Protein AF-Q7W6R5-F1 (afdb_monomer)

Solvent-accessible surface area (backbone atoms only — not comparable to full-atom values): 6126 Å² total; per-residue (Å²): 138,84,85,86,78,84,80,80,74,79,77,73,79,77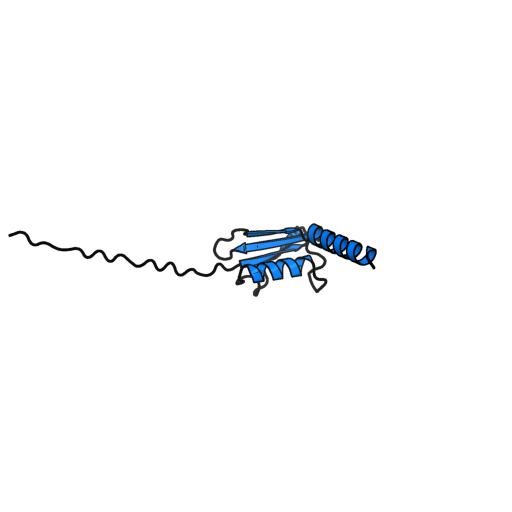,73,73,74,76,72,73,70,29,20,22,35,32,40,21,32,55,88,77,67,47,76,41,80,42,55,93,84,29,50,73,21,50,64,73,59,32,51,53,50,38,49,43,45,28,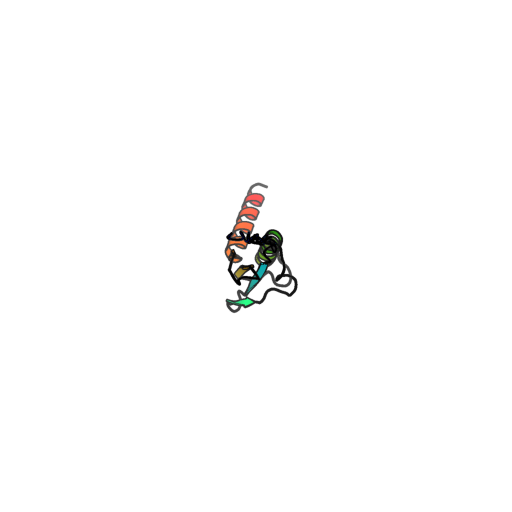63,40,90,54,105,70,15,82,50,30,45,28,27,35,34,27,32,57,88,77,67,44,76,77,47,78,44,55,13,58,61,54,41,50,51,52,49,55,51,51,51,54,56,57,76,72,108

pLDDT: mean 76.97, std 17.51, range [36.0, 94.56]

Nearest PDB structures (foldseek):
  5kqk-assembly1_B  TM=4.894E-01  e=3.931E+00  Burkholderia pseudomallei 1710b
  6caw-assembly1_B  TM=4.858E-01  e=4.776E+00  Burkholderia pseudomallei 1710b
  5syi-assembly1_B  TM=4.864E-01  e=6.192E+00  Burkholderia pseudomallei 1710b
  5v4o-assembly1_B  TM=4.872E-01  e=6.608E+00  Burkholderia pseudomallei 1710b

Mean predicted aligned error: 11.34 Å

Radius of gyration: 23.45 Å; Cα contacts (8 Å, |Δi|>4): 157; chains: 1; bounding box: 67×46×70 Å

Foldseek 3Di:
DDDDDDDPPPPPPPPVPPPQFAKAKWFQFQVPRDIDGGDPVRGGDHPVVNVVVQLCLLAPPDDRNPGTQKMWMAGNVPRHTDDIGGSVVVNVVVVVVVVVVVVVD

Sequence (105 aa):
MKTFRYAVGLAGLLVASHAMAQYGVWTKKSANGSWVAPRTGFTSLVLSQAEINAFRECVLPGRSGGDNSATKIVETATGKEVKLLDCEAMRAERKAEQDRLNAKK

Organism: Bordetella parapertussis (strain 12822 / ATCC BAA-587 / NCTC 13253) (NCBI:txid257311)

Secondary structure (DSSP, 8-state):
-------------------PPPEEEEEEETTT-PEEPPPTTSSSB-HHHHHHHHHHHHH--STTTTSEEEEEEEETTT--EEEEEEHHHHHHHHHHHHHHHHTT-

Structure (mmCIF, N/CA/C/O backbone):
data_AF-Q7W6R5-F1
#
_entry.id   AF-Q7W6R5-F1
#
loop_
_atom_site.group_PDB
_atom_site.id
_atom_site.type_symbol
_atom_site.label_atom_id
_atom_site.label_alt_id
_atom_site.label_comp_id
_atom_site.label_asym_id
_atom_site.label_entity_id
_atom_site.label_seq_id
_atom_site.pdbx_PDB_ins_code
_atom_site.Cartn_x
_atom_site.Cartn_y
_atom_site.Cartn_z
_atom_site.occupancy
_atom_site.B_iso_or_equiv
_atom_site.auth_seq_id
_atom_site.auth_comp_id
_atom_site.auth_asym_id
_atom_site.auth_atom_id
_atom_site.pdbx_PDB_model_num
ATOM 1 N N . MET A 1 1 ? -42.837 32.300 51.016 1.00 36.00 1 MET A N 1
ATOM 2 C CA . MET A 1 1 ? -41.370 32.315 50.814 1.00 36.00 1 MET A CA 1
ATOM 3 C C . MET A 1 1 ? -41.015 31.135 49.917 1.00 36.00 1 MET A C 1
ATOM 5 O O . MET A 1 1 ? -41.370 30.018 50.262 1.00 36.00 1 MET A O 1
ATOM 9 N N . LYS A 1 2 ? -40.460 31.380 48.723 1.00 37.81 2 LYS A N 1
ATOM 10 C CA . LYS A 1 2 ? -40.265 30.377 47.658 1.00 37.81 2 LYS A CA 1
ATOM 11 C C . LYS A 1 2 ? -38.759 30.123 47.527 1.00 37.81 2 LYS A C 1
ATOM 13 O O . LYS A 1 2 ? -38.018 31.046 47.204 1.00 37.81 2 LYS A O 1
ATOM 18 N N . THR A 1 3 ? -38.300 28.925 47.874 1.00 46.19 3 THR A N 1
ATOM 19 C CA . THR A 1 3 ? -36.876 28.569 47.916 1.00 46.19 3 THR A CA 1
ATOM 20 C C . THR A 1 3 ? -36.334 28.293 46.512 1.00 46.19 3 THR A C 1
ATOM 22 O O . THR A 1 3 ? -36.810 27.408 45.803 1.00 46.19 3 THR A O 1
ATOM 25 N N . PHE A 1 4 ? -35.324 29.073 46.124 1.00 46.44 4 PHE A N 1
ATOM 26 C CA . PHE A 1 4 ? -34.494 28.865 44.940 1.00 46.44 4 PHE A CA 1
ATOM 27 C C . PHE A 1 4 ? -33.671 27.583 45.099 1.00 46.44 4 PHE A C 1
ATOM 29 O O . PHE A 1 4 ? -32.920 27.439 46.063 1.00 46.44 4 PHE A O 1
ATOM 36 N N . ARG A 1 5 ? -33.772 26.666 44.134 1.00 47.09 5 ARG A N 1
ATOM 37 C CA . ARG A 1 5 ? -32.814 25.571 43.955 1.00 47.09 5 ARG A CA 1
ATOM 38 C C . ARG A 1 5 ? -32.049 25.818 42.661 1.00 47.09 5 ARG A C 1
ATOM 40 O O . ARG A 1 5 ? -32.584 25.630 41.574 1.00 47.09 5 ARG A O 1
ATOM 47 N N . TYR A 1 6 ? -30.808 26.276 42.806 1.00 44.25 6 TYR A N 1
ATOM 48 C CA . TYR A 1 6 ? -29.826 26.356 41.733 1.00 44.25 6 TYR A CA 1
ATOM 49 C C . TYR A 1 6 ? -29.408 24.933 41.357 1.00 44.25 6 TYR A C 1
ATOM 51 O O . TYR A 1 6 ? -28.692 24.268 42.104 1.00 44.25 6 TYR A O 1
ATOM 59 N N . ALA A 1 7 ? -29.883 24.451 40.212 1.00 45.62 7 ALA A N 1
ATOM 60 C CA . ALA A 1 7 ? -29.318 23.274 39.576 1.00 45.62 7 ALA A CA 1
ATOM 61 C C . ALA A 1 7 ? -27.993 23.694 38.929 1.00 45.62 7 ALA A C 1
ATOM 63 O O . ALA A 1 7 ? -27.971 24.281 37.849 1.00 45.62 7 ALA A O 1
ATOM 64 N N . VAL A 1 8 ? -26.887 23.431 39.625 1.00 49.50 8 VAL A N 1
ATOM 65 C CA . VAL A 1 8 ? -25.546 23.437 39.035 1.00 49.50 8 VAL A CA 1
ATOM 66 C C . VAL A 1 8 ? -25.516 22.274 38.052 1.00 49.50 8 VAL A C 1
ATOM 68 O O . VAL A 1 8 ? -25.285 21.125 38.422 1.00 49.50 8 VAL A O 1
ATOM 71 N N . GLY A 1 9 ? -25.856 22.567 36.799 1.00 45.94 9 GLY A N 1
ATOM 72 C CA . GLY A 1 9 ? -25.643 21.655 35.692 1.00 45.94 9 GLY A CA 1
ATOM 73 C C . GLY A 1 9 ? -24.147 21.409 35.581 1.00 45.94 9 GLY A C 1
ATOM 74 O O . GLY A 1 9 ? -23.404 22.290 35.156 1.00 45.94 9 GLY A O 1
ATOM 75 N N . LEU A 1 10 ? -23.717 20.222 36.006 1.00 46.34 10 LEU A N 1
ATOM 76 C CA . LEU A 1 10 ? -22.436 19.636 35.646 1.00 46.34 10 LEU A CA 1
ATOM 77 C C . LEU A 1 10 ? -22.351 19.634 34.118 1.00 46.34 10 LEU A C 1
ATOM 79 O O . LEU A 1 10 ? -22.850 18.728 33.452 1.00 46.34 10 LEU A O 1
ATOM 83 N N . ALA A 1 11 ? -21.74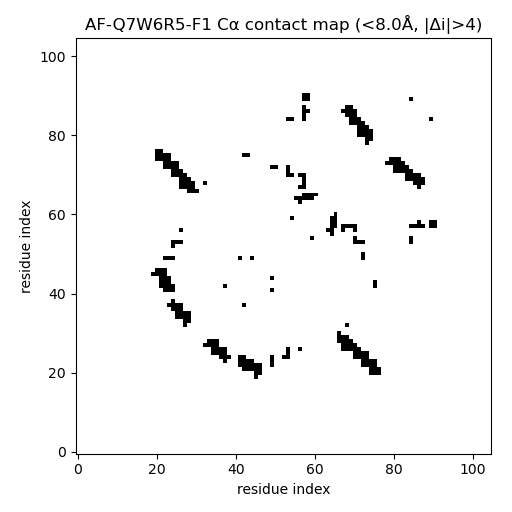1 20.680 33.564 1.00 49.00 11 ALA A N 1
ATOM 84 C CA . ALA A 1 11 ? -21.202 20.663 32.221 1.00 49.00 11 ALA A CA 1
ATOM 85 C C . ALA A 1 11 ? -20.105 19.598 32.228 1.00 49.00 11 ALA A C 1
ATOM 87 O O . ALA A 1 11 ? -18.967 19.849 32.623 1.00 49.00 11 ALA A O 1
ATOM 88 N N . GLY A 1 12 ? -20.505 18.371 31.891 1.00 49.16 12 GLY A N 1
ATOM 89 C CA . GLY A 1 12 ? -19.603 17.262 31.664 1.00 49.16 12 GLY A CA 1
ATOM 90 C C . GLY A 1 12 ? -18.589 17.700 30.624 1.00 49.16 12 GLY A C 1
ATOM 91 O O . GLY A 1 12 ? -18.924 17.885 29.455 1.00 49.16 12 G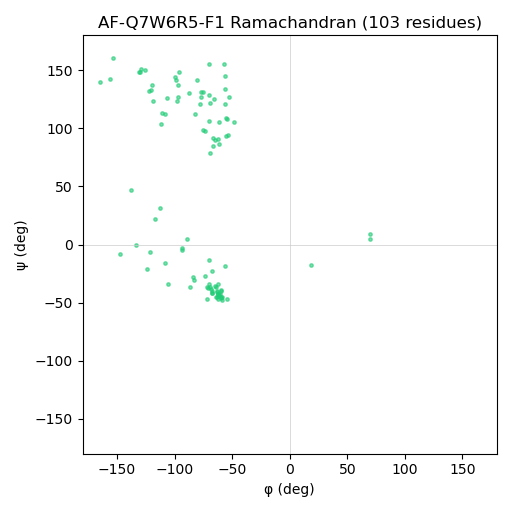LY A O 1
ATOM 92 N N . LEU A 1 13 ? -17.362 17.907 31.091 1.00 44.97 13 LEU A N 1
ATOM 93 C CA . LEU A 1 13 ? -16.168 18.044 30.284 1.00 44.97 13 LEU A CA 1
ATOM 94 C C . LEU A 1 13 ? -16.090 16.789 29.400 1.00 44.97 13 LEU A C 1
ATOM 96 O O . LEU A 1 13 ? -15.578 15.749 29.814 1.00 44.97 13 LEU A O 1
ATOM 100 N N . LEU A 1 14 ? -16.630 16.864 28.183 1.00 48.84 14 LEU A N 1
ATOM 101 C CA . LEU A 1 14 ? -16.281 15.945 27.110 1.00 48.84 14 LEU A CA 1
ATOM 102 C C . LEU A 1 14 ? -14.848 16.288 26.719 1.00 48.84 14 LEU A C 1
ATOM 104 O O . LEU A 1 14 ? -14.589 16.986 25.741 1.00 48.84 14 LEU A O 1
ATOM 108 N N . VAL A 1 15 ? -13.900 15.809 27.523 1.00 49.19 15 VAL A N 1
ATOM 109 C CA . VAL A 1 15 ? -12.544 15.589 27.049 1.00 49.19 15 VAL A CA 1
ATOM 110 C C . VAL A 1 15 ? -12.696 14.494 26.006 1.00 49.19 15 VAL A C 1
ATOM 112 O O . VAL A 1 15 ? -12.699 13.306 26.318 1.00 49.19 15 VAL A O 1
ATOM 115 N N . ALA A 1 16 ? -12.926 14.909 24.761 1.00 51.72 16 ALA A N 1
ATOM 116 C CA . ALA A 1 16 ? -12.707 14.072 23.605 1.00 51.72 16 ALA A CA 1
ATOM 117 C C . ALA A 1 16 ? -11.215 13.743 23.617 1.00 51.72 16 ALA A C 1
ATOM 119 O O . ALA A 1 16 ? -10.382 14.461 23.058 1.00 51.72 16 ALA A O 1
ATOM 120 N N . SER A 1 17 ? -10.877 12.686 24.352 1.00 45.44 17 SER A N 1
ATOM 121 C CA . SER A 1 17 ? -9.633 11.961 24.209 1.00 45.44 17 SER A CA 1
ATOM 122 C C . SER A 1 17 ? -9.508 11.704 22.719 1.00 45.44 17 SER A C 1
ATOM 124 O O . SER A 1 17 ? -10.276 10.921 22.160 1.00 45.44 17 SER A O 1
ATOM 126 N N . HIS A 1 18 ? -8.618 12.436 22.055 1.00 49.53 18 HIS A N 1
ATOM 127 C CA . HIS A 1 18 ? -8.269 12.166 20.674 1.00 49.53 18 HIS A CA 1
ATOM 128 C C . HIS A 1 18 ? -7.566 10.814 20.699 1.00 49.53 18 HIS A C 1
ATOM 130 O O . HIS A 1 18 ? -6.346 10.740 20.836 1.00 49.53 18 HIS A O 1
ATOM 136 N N . ALA A 1 19 ? -8.343 9.730 20.662 1.0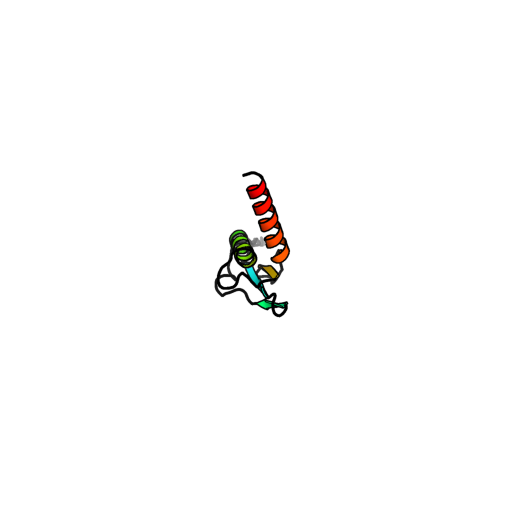0 60.44 19 ALA A N 1
ATOM 137 C CA . ALA A 1 19 ? -7.818 8.426 20.330 1.00 60.44 19 ALA A CA 1
ATOM 138 C C . ALA A 1 19 ? -7.138 8.628 18.978 1.00 60.44 19 ALA A C 1
ATOM 140 O O . ALA A 1 19 ? -7.801 8.951 17.992 1.00 60.44 19 ALA A O 1
ATOM 141 N N . MET A 1 20 ? -5.805 8.590 18.964 1.00 68.94 20 MET A N 1
ATOM 142 C CA . MET A 1 20 ? -5.056 8.764 17.729 1.00 68.94 20 MET A CA 1
ATOM 143 C C . MET A 1 20 ? -5.565 7.706 16.756 1.00 68.94 20 MET A C 1
ATOM 145 O O . MET A 1 20 ? -5.534 6.517 17.079 1.00 68.94 20 MET A O 1
ATOM 149 N N . ALA A 1 21 ? -6.086 8.148 15.610 1.00 80.00 21 ALA A N 1
ATOM 150 C CA . ALA A 1 21 ? -6.604 7.250 14.593 1.00 80.00 21 ALA A CA 1
ATOM 151 C C . ALA A 1 21 ? -5.535 6.203 14.259 1.00 80.00 21 ALA A C 1
ATOM 153 O O . ALA A 1 21 ? -4.376 6.534 13.989 1.00 80.00 21 ALA A O 1
ATOM 154 N N . GLN A 1 22 ? -5.931 4.938 14.342 1.00 90.00 22 GLN A N 1
ATOM 155 C CA . GLN A 1 22 ? -5.088 3.799 14.019 1.00 90.00 22 GLN A CA 1
ATOM 156 C C . GLN A 1 22 ? -5.411 3.334 12.612 1.00 90.00 22 GLN A C 1
ATOM 158 O O . GLN A 1 22 ? -6.572 3.322 12.208 1.00 90.00 22 GLN A O 1
ATOM 163 N N . TYR A 1 23 ? -4.383 2.935 11.880 1.00 90.56 23 TYR A N 1
ATOM 164 C CA . TYR A 1 23 ? -4.501 2.561 10.484 1.00 90.56 23 TYR A CA 1
ATOM 165 C C . TYR A 1 23 ? -3.937 1.174 10.246 1.00 90.56 23 TYR A C 1
ATOM 167 O O . TYR A 1 23 ? -2.970 0.752 10.894 1.00 90.56 23 TYR A O 1
ATOM 175 N N . GLY A 1 24 ? -4.507 0.502 9.250 1.00 91.81 24 GLY A N 1
ATOM 176 C CA . GLY A 1 24 ? -3.956 -0.722 8.725 1.00 91.81 24 GLY A CA 1
ATOM 177 C C . GLY A 1 24 ? -3.777 -0.784 7.222 1.00 91.81 24 GLY A C 1
ATOM 178 O O . GLY A 1 24 ? -4.487 -0.133 6.460 1.00 91.81 24 GLY A O 1
ATOM 179 N N . VAL A 1 25 ? -2.779 -1.566 6.810 1.00 91.56 25 VAL A N 1
ATOM 180 C CA . VAL A 1 25 ? -2.320 -1.664 5.418 1.00 91.56 25 VAL A CA 1
ATOM 181 C C . VAL A 1 25 ? -2.731 -3.004 4.830 1.00 91.56 25 VAL A C 1
ATOM 183 O O . VAL A 1 25 ? -2.211 -4.049 5.217 1.00 91.56 25 VAL A O 1
ATOM 186 N N . TRP A 1 26 ? -3.637 -2.958 3.863 1.00 91.56 26 TRP A N 1
ATOM 187 C CA . TRP A 1 26 ? -4.089 -4.117 3.101 1.00 91.56 26 TRP A CA 1
ATOM 188 C C . TRP A 1 26 ? -3.369 -4.155 1.759 1.00 91.56 26 TRP A C 1
ATOM 190 O O . TRP A 1 26 ? -3.135 -3.112 1.144 1.00 91.56 26 TRP A O 1
ATOM 200 N N . THR A 1 27 ? -3.054 -5.350 1.270 1.00 89.88 27 THR A N 1
ATOM 201 C CA . THR A 1 27 ? -2.365 -5.530 -0.014 1.00 89.88 27 THR A CA 1
ATOM 202 C C . THR A 1 27 ? -3.229 -6.349 -0.964 1.00 89.88 27 THR A C 1
ATOM 204 O O . THR A 1 27 ? -3.866 -7.317 -0.558 1.00 89.88 27 THR A O 1
ATOM 207 N N . LYS A 1 28 ? -3.301 -5.945 -2.231 1.00 90.44 28 LYS A N 1
ATOM 208 C CA . LYS A 1 28 ? -4.013 -6.670 -3.284 1.00 90.44 28 LYS A CA 1
ATOM 209 C C . LYS A 1 28 ? -3.011 -7.499 -4.065 1.00 90.44 28 LYS A C 1
ATOM 211 O O . LYS A 1 28 ? -2.056 -6.946 -4.604 1.00 90.44 28 LYS A O 1
ATOM 216 N N . LYS A 1 29 ? -3.224 -8.809 -4.139 1.00 85.50 29 LYS A N 1
ATOM 217 C CA . LYS A 1 29 ? -2.354 -9.716 -4.896 1.00 85.50 29 LYS A CA 1
ATOM 218 C C . LYS A 1 29 ? -2.627 -9.608 -6.395 1.00 85.50 29 LYS A C 1
ATOM 220 O O . LYS A 1 29 ? -3.769 -9.735 -6.820 1.00 85.50 29 LYS A O 1
ATOM 225 N N . SER A 1 30 ? -1.577 -9.453 -7.194 1.00 78.31 30 SER A N 1
ATOM 226 C CA . SER A 1 30 ? -1.621 -9.458 -8.660 1.00 78.31 30 SER A CA 1
ATOM 227 C C . SER A 1 30 ? -2.108 -10.798 -9.214 1.00 78.31 30 SER A C 1
ATOM 229 O O . SER A 1 30 ? -2.813 -10.818 -10.212 1.00 78.31 30 SER A O 1
ATOM 231 N N . ALA A 1 31 ? -1.785 -11.916 -8.551 1.00 77.69 31 ALA A N 1
ATOM 232 C CA . ALA A 1 31 ? -2.092 -13.258 -9.055 1.00 77.69 31 ALA A CA 1
ATOM 233 C C . ALA A 1 31 ? -3.589 -13.621 -9.039 1.00 77.69 31 ALA A C 1
ATOM 235 O O . ALA A 1 31 ? -4.044 -14.369 -9.897 1.00 77.69 31 ALA A O 1
ATOM 236 N N . ASN A 1 32 ? -4.357 -13.137 -8.058 1.00 80.44 32 ASN A N 1
ATOM 237 C CA . ASN A 1 32 ? -5.773 -13.498 -7.894 1.00 80.44 32 ASN A CA 1
ATOM 238 C C . ASN A 1 32 ? -6.698 -12.297 -7.640 1.00 80.44 32 ASN A C 1
ATOM 240 O O . ASN A 1 32 ? -7.900 -12.477 -7.473 1.00 80.44 32 ASN A O 1
ATOM 244 N N . GLY A 1 33 ? -6.157 -11.077 -7.579 1.00 83.06 33 GLY A N 1
ATOM 245 C CA . GLY A 1 33 ? -6.918 -9.855 -7.327 1.00 83.06 33 GLY A CA 1
ATOM 246 C C . GLY A 1 33 ? -7.467 -9.720 -5.904 1.00 83.06 33 GLY A C 1
ATOM 247 O O . GLY A 1 33 ? -8.177 -8.750 -5.628 1.00 83.06 33 GLY A O 1
ATOM 248 N N . SER A 1 34 ? -7.152 -10.643 -4.995 1.00 87.00 34 SER A N 1
ATOM 249 C CA . SER A 1 34 ? -7.704 -10.651 -3.641 1.00 87.00 34 SER A CA 1
ATOM 250 C C . SER A 1 34 ? -6.974 -9.677 -2.724 1.00 87.00 34 SER A C 1
ATOM 252 O O . SER A 1 34 ? -5.745 -9.564 -2.753 1.00 87.00 34 SER A O 1
ATOM 254 N N . TRP A 1 35 ? -7.743 -9.010 -1.862 1.00 88.56 35 TRP A N 1
ATOM 255 C CA . TRP A 1 35 ? -7.206 -8.239 -0.746 1.00 88.56 35 TRP A CA 1
ATOM 256 C C . TRP A 1 35 ? -6.791 -9.173 0.386 1.00 88.56 35 TRP A C 1
ATOM 258 O O . TRP A 1 35 ? -7.581 -9.985 0.863 1.00 88.56 35 TRP A O 1
ATOM 268 N N . VAL A 1 36 ? -5.550 -9.033 0.831 1.00 86.38 36 VAL A N 1
ATOM 269 C CA . VAL A 1 36 ? -4.988 -9.753 1.966 1.00 86.38 36 VAL A CA 1
ATOM 270 C C . VAL A 1 36 ? -5.082 -8.868 3.199 1.00 86.38 36 VAL A C 1
ATOM 272 O O . VAL A 1 36 ? -4.800 -7.667 3.137 1.00 86.38 36 VAL A O 1
ATOM 275 N N . ALA A 1 37 ? -5.482 -9.483 4.312 1.00 80.94 37 ALA A N 1
ATOM 276 C CA . ALA A 1 37 ? -5.564 -8.814 5.597 1.00 80.94 37 ALA A CA 1
ATOM 277 C C . ALA A 1 37 ? -4.220 -8.189 6.002 1.00 80.94 37 ALA A C 1
ATOM 279 O O . ALA A 1 37 ? -3.160 -8.765 5.725 1.00 80.94 37 ALA A O 1
ATOM 280 N N . PRO A 1 38 ? -4.246 -7.029 6.678 1.00 75.44 38 PRO A N 1
ATOM 281 C CA . PRO A 1 38 ? -3.066 -6.439 7.268 1.00 75.44 38 PRO A CA 1
ATOM 282 C C . PRO A 1 38 ? -2.434 -7.451 8.213 1.00 75.44 38 PRO A C 1
ATOM 284 O O . PRO A 1 38 ? -3.116 -8.083 9.024 1.00 75.44 38 PRO A O 1
ATOM 287 N N . ARG A 1 39 ? -1.111 -7.604 8.118 1.00 69.94 39 ARG A N 1
ATOM 288 C CA . ARG A 1 39 ? -0.362 -8.393 9.102 1.00 69.94 39 ARG A CA 1
ATOM 289 C C . ARG A 1 39 ? -0.617 -7.812 10.494 1.00 69.94 39 ARG A C 1
ATOM 291 O O . ARG A 1 39 ? -0.880 -6.623 10.626 1.00 69.94 39 ARG A O 1
ATOM 298 N N . THR A 1 40 ? -0.469 -8.616 11.539 1.00 62.59 40 THR A N 1
ATOM 299 C CA . THR A 1 40 ? -0.761 -8.247 12.937 1.00 62.59 40 THR A CA 1
ATOM 300 C C . THR A 1 40 ? -0.010 -7.002 13.443 1.00 62.59 40 THR A C 1
ATOM 302 O O . THR A 1 40 ? -0.445 -6.390 14.409 1.00 62.59 40 THR A O 1
ATOM 305 N N . GLY A 1 41 ? 1.079 -6.582 12.782 1.00 65.50 41 GLY A N 1
ATOM 306 C CA . GLY A 1 41 ? 1.787 -5.316 13.047 1.00 65.50 41 GLY A CA 1
ATOM 307 C C . GLY A 1 41 ? 1.351 -4.119 12.185 1.00 65.50 41 GLY A C 1
ATOM 308 O O . GLY A 1 41 ? 1.865 -3.022 12.359 1.00 65.50 41 GLY A O 1
ATOM 309 N N . PHE A 1 42 ? 0.431 -4.312 11.239 1.00 73.50 42 PHE A N 1
ATOM 310 C CA . PHE A 1 42 ? -0.096 -3.311 10.307 1.00 73.50 42 PHE A CA 1
ATOM 311 C C . PHE A 1 42 ? -1.569 -3.003 10.589 1.00 73.50 42 PHE A C 1
ATOM 313 O O . PHE A 1 42 ? -2.308 -2.755 9.652 1.00 73.50 42 PHE A O 1
ATOM 320 N N . THR A 1 43 ? -2.037 -3.072 11.831 1.00 75.44 43 THR A N 1
ATOM 321 C CA . THR A 1 43 ? -3.434 -2.745 12.198 1.00 75.44 43 THR A CA 1
ATOM 322 C C . THR A 1 43 ? -3.535 -1.626 13.230 1.00 75.44 43 THR A C 1
ATOM 324 O O . THR A 1 43 ? -4.630 -1.161 13.536 1.00 75.44 43 THR A O 1
ATOM 327 N N . SER A 1 44 ? -2.396 -1.178 13.757 1.00 83.50 44 SER A N 1
ATOM 328 C CA . SER A 1 44 ? -2.308 -0.178 14.819 1.00 83.50 44 SER A CA 1
ATOM 329 C C . SER A 1 44 ? -1.187 0.821 14.524 1.00 83.50 44 SER A C 1
ATOM 331 O O . SER A 1 44 ? -0.313 1.092 15.342 1.00 83.50 44 SER A O 1
ATOM 333 N N . LEU A 1 45 ? -1.156 1.308 13.282 1.00 85.19 45 LEU A N 1
ATOM 334 C CA . LEU A 1 45 ? -0.147 2.252 12.812 1.00 85.19 45 LEU A CA 1
ATOM 335 C C . LEU A 1 45 ? -0.667 3.683 12.904 1.00 85.19 45 LEU A C 1
ATOM 337 O O . LEU A 1 45 ? -1.848 3.924 12.678 1.00 85.19 45 LEU A O 1
ATOM 341 N N . VAL A 1 46 ? 0.227 4.641 13.145 1.00 90.75 46 VAL A N 1
ATOM 342 C CA . VAL A 1 46 ? -0.029 6.045 12.789 1.00 90.75 46 VAL A CA 1
ATOM 343 C C . VAL A 1 46 ? 0.001 6.202 11.265 1.00 90.75 46 VAL A C 1
ATOM 345 O O . VAL A 1 46 ? 0.651 5.411 10.574 1.00 90.75 46 VAL A O 1
ATOM 348 N N . LEU A 1 47 ? -0.673 7.227 10.731 1.00 89.56 47 LEU A N 1
ATOM 349 C CA . LEU A 1 47 ? -0.861 7.386 9.283 1.00 89.56 47 LEU A CA 1
ATOM 350 C C . LEU A 1 47 ? 0.462 7.371 8.501 1.00 89.56 47 LEU A C 1
ATOM 352 O O . LEU A 1 47 ? 0.593 6.617 7.542 1.00 89.56 47 LEU A O 1
ATOM 356 N N . SER A 1 48 ? 1.472 8.118 8.955 1.00 90.31 48 SER A N 1
ATOM 357 C CA . SER A 1 48 ? 2.786 8.179 8.297 1.00 90.31 48 SER A CA 1
ATOM 358 C C . SER A 1 48 ? 3.474 6.810 8.215 1.00 90.31 48 SER A C 1
ATOM 360 O O . SER A 1 48 ? 4.063 6.457 7.194 1.00 90.31 48 SER A O 1
ATOM 362 N N . GLN A 1 49 ? 3.359 5.992 9.263 1.00 89.75 49 GLN A N 1
ATOM 363 C CA . GLN A 1 49 ? 3.914 4.640 9.274 1.00 89.75 49 GLN A CA 1
ATOM 364 C C . GLN A 1 49 ? 3.132 3.704 8.342 1.00 89.75 49 GLN A C 1
ATOM 366 O O . GLN A 1 49 ? 3.736 2.858 7.677 1.00 89.75 49 GLN A O 1
ATOM 371 N N . ALA A 1 50 ? 1.807 3.859 8.267 1.00 90.50 50 ALA A N 1
ATOM 372 C CA . ALA A 1 50 ? 0.974 3.125 7.320 1.00 90.50 50 ALA A CA 1
ATOM 373 C C . ALA A 1 50 ? 1.339 3.466 5.868 1.00 90.50 50 ALA A C 1
ATOM 375 O O . ALA A 1 50 ? 1.466 2.558 5.051 1.00 90.50 50 ALA A O 1
ATOM 376 N N . GLU A 1 51 ? 1.601 4.737 5.559 1.00 91.06 51 GLU A N 1
ATOM 377 C CA . GLU A 1 51 ? 2.049 5.173 4.232 1.00 91.06 51 GLU A CA 1
ATOM 378 C C . GLU A 1 51 ? 3.415 4.596 3.855 1.00 91.06 51 GLU A C 1
ATOM 380 O O . GLU A 1 51 ? 3.571 4.065 2.754 1.00 91.06 51 GLU A O 1
ATOM 385 N N . ILE A 1 52 ? 4.387 4.624 4.774 1.00 89.00 52 ILE A N 1
ATOM 386 C CA . ILE A 1 52 ? 5.702 4.007 4.552 1.00 89.00 52 ILE A CA 1
ATOM 387 C C . ILE A 1 52 ? 5.544 2.507 4.280 1.00 89.00 52 ILE A C 1
ATOM 389 O O . ILE A 1 52 ? 6.150 1.985 3.345 1.00 89.00 52 ILE A O 1
ATOM 393 N N . ASN A 1 53 ? 4.727 1.804 5.065 1.00 88.56 53 ASN A N 1
ATOM 394 C CA . ASN A 1 53 ? 4.522 0.365 4.897 1.00 88.56 53 ASN A CA 1
ATOM 395 C C . ASN A 1 53 ? 3.787 0.032 3.590 1.00 88.56 53 ASN A C 1
ATOM 397 O O . ASN A 1 53 ? 4.209 -0.881 2.884 1.00 88.56 53 ASN A O 1
ATOM 401 N N . ALA A 1 54 ? 2.756 0.800 3.229 1.00 89.56 54 ALA A N 1
ATOM 402 C CA . ALA A 1 54 ? 2.051 0.673 1.953 1.00 89.56 54 ALA A CA 1
ATOM 403 C C . ALA A 1 54 ? 3.007 0.868 0.765 1.00 89.56 54 ALA A C 1
ATOM 405 O O . ALA A 1 54 ? 3.059 0.046 -0.150 1.00 89.56 54 ALA A O 1
ATOM 406 N N . PHE A 1 55 ? 3.857 1.895 0.828 1.00 88.06 55 PHE A N 1
ATOM 407 C CA . PHE A 1 55 ? 4.880 2.136 -0.185 1.00 88.06 55 PHE A CA 1
ATOM 408 C C . PHE A 1 55 ? 5.896 0.990 -0.276 1.00 88.06 55 PHE A C 1
ATOM 410 O O . PHE A 1 55 ? 6.233 0.540 -1.373 1.00 88.06 55 PHE A O 1
ATOM 417 N N . ARG A 1 56 ? 6.377 0.480 0.864 1.00 86.25 56 ARG A N 1
ATOM 418 C CA . ARG A 1 56 ? 7.321 -0.648 0.895 1.00 86.25 56 ARG A CA 1
ATOM 419 C C . ARG A 1 56 ? 6.732 -1.901 0.251 1.00 86.25 56 ARG A C 1
ATOM 421 O O . ARG A 1 56 ? 7.429 -2.540 -0.529 1.00 86.25 56 ARG A O 1
ATOM 428 N N . GLU A 1 57 ? 5.468 -2.211 0.528 1.00 84.75 57 GLU A N 1
ATOM 429 C CA . GLU A 1 57 ? 4.757 -3.357 -0.059 1.00 84.75 57 GLU A CA 1
ATOM 430 C C . GLU A 1 57 ? 4.494 -3.204 -1.569 1.00 84.75 57 GLU A C 1
ATOM 432 O O . GLU A 1 57 ? 4.321 -4.217 -2.247 1.00 84.75 57 GLU A O 1
ATOM 437 N N . CYS A 1 58 ? 4.475 -1.974 -2.100 1.00 84.88 58 CYS A N 1
ATOM 438 C CA . CYS A 1 58 ? 4.331 -1.723 -3.537 1.00 84.88 58 CYS A CA 1
ATOM 439 C C . CYS A 1 58 ? 5.652 -1.734 -4.317 1.00 84.88 58 CYS A C 1
ATOM 441 O O . CYS A 1 58 ? 5.649 -2.121 -5.486 1.00 84.88 58 CYS A O 1
ATOM 443 N N . VAL A 1 59 ? 6.749 -1.234 -3.731 1.00 78.25 59 VAL A N 1
ATOM 444 C CA . VAL A 1 59 ? 7.927 -0.824 -4.521 1.00 78.25 59 VAL A CA 1
ATOM 445 C C . VAL A 1 59 ? 9.237 -1.501 -4.121 1.00 78.25 59 VAL A C 1
ATOM 447 O O . VAL A 1 59 ? 10.169 -1.519 -4.924 1.00 78.25 59 VAL A O 1
ATOM 450 N N . LEU A 1 60 ? 9.365 -2.045 -2.905 1.00 70.12 60 LEU A N 1
ATOM 451 C CA . LEU A 1 60 ? 10.616 -2.693 -2.508 1.00 70.12 60 LEU A CA 1
ATOM 452 C C . LEU A 1 60 ? 10.644 -4.174 -2.923 1.00 70.12 60 LEU A C 1
ATOM 454 O O . LEU A 1 60 ? 9.727 -4.925 -2.582 1.00 70.12 60 LEU A O 1
ATOM 458 N N . PRO A 1 61 ? 11.724 -4.632 -3.583 1.00 51.94 61 PRO A N 1
ATOM 459 C CA . PRO A 1 61 ? 11.925 -6.044 -3.865 1.00 51.94 61 PRO A CA 1
ATOM 460 C C . PRO A 1 61 ? 12.318 -6.774 -2.571 1.00 51.94 61 PRO A C 1
ATOM 462 O O . PRO A 1 61 ? 13.467 -6.762 -2.142 1.00 51.94 61 PRO A O 1
ATOM 465 N N . GLY A 1 62 ? 11.345 -7.406 -1.919 1.00 49.41 62 GLY A N 1
ATOM 466 C CA . GLY A 1 62 ? 11.560 -8.299 -0.779 1.00 49.41 62 GLY A CA 1
ATOM 467 C C . GLY A 1 62 ? 10.315 -9.138 -0.495 1.00 49.41 62 GLY A C 1
ATOM 468 O O . GLY A 1 62 ? 9.221 -8.600 -0.616 1.00 49.41 62 GLY A O 1
ATOM 469 N N . ARG A 1 63 ? 10.521 -10.433 -0.166 1.00 49.34 63 ARG A N 1
ATOM 470 C CA . ARG A 1 63 ? 9.662 -11.609 0.203 1.00 49.34 63 ARG A CA 1
ATOM 471 C C . ARG A 1 63 ? 8.143 -11.653 -0.107 1.00 49.34 63 ARG A C 1
ATOM 473 O O . ARG A 1 63 ? 7.561 -12.731 -0.078 1.00 49.34 63 ARG A O 1
ATOM 480 N N . SER A 1 64 ? 7.464 -10.547 -0.387 1.00 53.31 64 SER A N 1
ATOM 481 C CA . SER A 1 64 ? 6.058 -10.463 -0.812 1.00 53.31 64 SER A CA 1
ATOM 482 C C . SER A 1 64 ? 5.749 -9.295 -1.772 1.00 53.31 64 SER A C 1
ATOM 484 O O . SER A 1 64 ? 4.630 -9.247 -2.277 1.00 53.31 64 SER A O 1
ATOM 486 N N . GLY A 1 65 ? 6.697 -8.375 -2.010 1.00 51.91 65 GLY A N 1
ATOM 487 C CA . GLY A 1 65 ? 6.490 -7.079 -2.682 1.00 51.91 65 GLY A CA 1
ATOM 488 C C . GLY A 1 65 ? 6.640 -7.052 -4.210 1.00 51.91 65 GLY A C 1
ATOM 489 O O . GLY A 1 65 ? 6.570 -5.982 -4.802 1.00 51.91 65 GLY A O 1
ATOM 490 N N . GLY A 1 66 ? 6.844 -8.199 -4.866 1.00 55.19 66 GLY A N 1
ATOM 491 C CA . GLY A 1 66 ? 6.870 -8.272 -6.337 1.00 55.19 66 GLY A CA 1
ATOM 492 C C . GLY A 1 66 ? 5.481 -8.375 -6.976 1.00 55.19 66 GLY A C 1
ATOM 493 O O . GLY A 1 66 ? 5.254 -7.834 -8.055 1.00 55.19 66 GLY A O 1
ATOM 494 N N . ASP A 1 67 ? 4.536 -9.000 -6.268 1.00 69.56 67 ASP A N 1
ATOM 495 C CA . ASP A 1 67 ? 3.282 -9.490 -6.854 1.00 69.56 67 ASP A CA 1
ATOM 496 C C . ASP A 1 67 ? 2.047 -8.794 -6.277 1.00 69.56 67 ASP A C 1
ATOM 498 O O . ASP A 1 67 ? 0.968 -9.382 -6.252 1.00 69.56 67 ASP A O 1
ATOM 502 N N . ASN A 1 68 ? 2.186 -7.595 -5.707 1.00 85.75 68 ASN A N 1
ATOM 503 C CA . ASN A 1 68 ? 1.029 -6.826 -5.254 1.00 85.75 68 ASN A CA 1
ATOM 504 C C . ASN A 1 68 ? 0.654 -5.804 -6.333 1.00 85.75 68 ASN A C 1
ATOM 506 O O . ASN A 1 68 ? 1.504 -5.013 -6.744 1.00 85.75 68 ASN A O 1
ATOM 510 N N . SER A 1 69 ? -0.607 -5.781 -6.760 1.00 88.50 69 SER A N 1
ATOM 511 C CA . SER A 1 69 ? -1.107 -4.823 -7.754 1.00 88.50 69 SER A CA 1
ATOM 512 C C . SER A 1 69 ? -1.507 -3.494 -7.107 1.00 88.50 69 SER A C 1
ATOM 514 O O . SER A 1 69 ? -1.443 -2.449 -7.740 1.00 88.50 69 SER A O 1
ATOM 516 N N . ALA A 1 70 ? -1.916 -3.512 -5.836 1.00 91.19 70 ALA A N 1
ATOM 517 C CA . ALA A 1 70 ? -2.291 -2.309 -5.096 1.00 91.19 70 ALA A CA 1
ATOM 518 C C . ALA A 1 70 ? -2.089 -2.482 -3.586 1.00 91.19 70 ALA A C 1
ATOM 520 O O . ALA A 1 70 ? -2.069 -3.602 -3.071 1.00 91.19 70 ALA A O 1
ATOM 521 N N . THR A 1 71 ? -2.009 -1.372 -2.857 1.00 92.19 71 THR A N 1
ATOM 522 C CA . THR A 1 71 ? -2.145 -1.347 -1.395 1.00 92.19 71 THR A CA 1
ATOM 523 C C . THR A 1 71 ? -3.152 -0.290 -0.977 1.00 92.19 71 THR A C 1
ATOM 525 O O . THR A 1 71 ? -3.291 0.729 -1.644 1.00 92.19 71 THR A O 1
ATOM 528 N N . LYS A 1 72 ? -3.874 -0.521 0.118 1.00 93.94 72 LYS A N 1
ATOM 529 C CA . LYS A 1 72 ? -4.784 0.475 0.690 1.00 93.94 72 LYS A CA 1
ATOM 530 C C . LYS A 1 72 ? -4.553 0.640 2.179 1.00 93.94 72 LYS A C 1
ATOM 532 O O . LYS A 1 72 ? -4.199 -0.313 2.875 1.00 93.94 72 LYS A O 1
ATOM 537 N N . ILE A 1 73 ? -4.791 1.852 2.651 1.00 94.06 73 ILE A N 1
ATOM 538 C CA . ILE A 1 73 ? -4.734 2.227 4.057 1.00 94.06 73 ILE A CA 1
ATOM 539 C C . ILE A 1 73 ? -6.165 2.409 4.536 1.00 94.06 73 ILE A C 1
ATOM 541 O O . ILE A 1 73 ? -6.930 3.168 3.943 1.00 94.06 73 ILE A O 1
ATOM 545 N N . VAL A 1 74 ? -6.518 1.708 5.604 1.00 93.38 74 VAL A N 1
ATOM 546 C CA . VAL A 1 74 ? -7.854 1.721 6.195 1.00 93.38 74 VAL A CA 1
ATOM 547 C C . VAL A 1 74 ? -7.740 2.165 7.645 1.00 93.38 74 VAL A C 1
ATOM 549 O O . VAL A 1 74 ? -6.892 1.653 8.369 1.00 93.38 74 VAL A O 1
ATOM 552 N N . GLU A 1 75 ? -8.570 3.106 8.078 1.00 91.75 75 GLU A N 1
ATOM 553 C CA . GLU A 1 75 ? -8.689 3.465 9.491 1.00 91.75 75 GLU A CA 1
ATOM 554 C C . GLU A 1 75 ? -9.349 2.312 10.258 1.00 91.75 75 GLU A C 1
ATOM 556 O O . GLU A 1 75 ? -10.468 1.903 9.956 1.00 91.75 75 GLU A O 1
ATOM 561 N N . THR A 1 76 ? -8.663 1.776 11.262 1.00 88.06 76 THR A N 1
ATOM 562 C CA . THR A 1 76 ? -9.063 0.563 11.985 1.00 88.06 76 THR A CA 1
ATOM 563 C C . THR A 1 76 ? -10.369 0.747 12.756 1.00 88.06 76 THR A C 1
ATOM 565 O O . THR A 1 76 ? -11.167 -0.182 12.832 1.00 88.06 76 THR A O 1
ATOM 568 N N . ALA A 1 77 ? -10.611 1.940 13.308 1.00 86.75 77 ALA A N 1
ATOM 569 C CA . ALA A 1 77 ? -11.801 2.218 14.112 1.00 86.75 77 ALA A CA 1
ATOM 570 C C . ALA A 1 77 ? -13.088 2.292 13.274 1.00 86.75 77 ALA A C 1
ATOM 572 O O . ALA A 1 77 ? -14.146 1.867 13.729 1.00 86.75 77 ALA A O 1
ATOM 573 N N . THR A 1 78 ? -13.003 2.838 12.059 1.00 88.50 78 THR A N 1
ATOM 574 C CA . THR A 1 78 ? -14.173 3.120 11.210 1.00 88.50 78 THR A CA 1
ATOM 575 C C . THR A 1 78 ? -14.284 2.180 10.012 1.00 88.50 78 THR A C 1
ATOM 577 O O . THR A 1 78 ? -15.329 2.122 9.369 1.00 88.50 78 THR A O 1
ATOM 580 N N . GLY A 1 79 ? -13.209 1.467 9.671 1.00 87.88 79 GLY A N 1
ATOM 581 C CA . GLY A 1 79 ? -13.103 0.692 8.437 1.00 87.88 79 GLY A CA 1
ATOM 582 C C . GLY A 1 79 ? -13.005 1.556 7.176 1.00 87.88 79 GLY A C 1
ATOM 583 O O . GLY A 1 79 ? -13.088 1.025 6.067 1.00 87.88 79 GLY A O 1
ATOM 584 N N . LYS A 1 80 ? -12.837 2.878 7.309 1.00 91.50 80 LYS A N 1
ATOM 585 C CA . LYS A 1 80 ? -12.808 3.801 6.175 1.00 91.50 80 LYS A CA 1
ATOM 586 C C . LYS A 1 80 ? -11.483 3.711 5.425 1.00 91.50 80 LYS A C 1
ATOM 588 O O . LYS A 1 80 ? -10.415 3.799 6.027 1.00 91.50 80 LYS A O 1
ATOM 593 N N . GLU A 1 81 ? -11.546 3.593 4.101 1.00 94.38 81 GLU A N 1
ATOM 594 C CA . GLU A 1 81 ? -10.363 3.739 3.254 1.00 94.38 81 GLU A CA 1
ATOM 595 C C . GLU A 1 81 ? -9.897 5.199 3.242 1.00 94.38 81 GLU A C 1
ATOM 597 O O . GLU A 1 81 ? -10.673 6.127 3.009 1.00 94.38 81 GLU A O 1
ATOM 602 N N . VAL A 1 82 ? -8.614 5.385 3.525 1.00 93.69 82 VAL A N 1
ATOM 603 C CA . VAL A 1 82 ? -7.966 6.695 3.645 1.00 93.69 82 VAL A CA 1
ATOM 604 C C . VAL A 1 82 ? -7.092 6.961 2.426 1.00 93.69 82 VAL A C 1
ATOM 606 O O . VAL A 1 82 ? -6.962 8.104 1.995 1.00 93.69 82 VAL A O 1
ATOM 609 N N . LYS A 1 83 ? -6.483 5.910 1.866 1.00 94.56 83 LYS A N 1
ATOM 610 C CA . LYS A 1 83 ? -5.591 6.014 0.711 1.00 94.56 83 LYS A CA 1
ATOM 611 C C . LYS A 1 83 ? -5.529 4.699 -0.051 1.00 94.56 83 LYS A C 1
ATOM 613 O O . LYS A 1 83 ? -5.453 3.640 0.570 1.00 94.56 83 LYS A O 1
ATOM 618 N N . LEU A 1 84 ? -5.461 4.790 -1.373 1.00 94.44 84 LEU A N 1
ATOM 619 C CA . LEU A 1 84 ? -5.198 3.683 -2.287 1.00 94.44 84 LEU A CA 1
ATOM 620 C C . LEU A 1 84 ? -3.933 4.003 -3.085 1.00 94.44 84 LEU A C 1
ATOM 622 O O . LEU A 1 84 ? -3.770 5.118 -3.577 1.00 94.44 84 LEU A O 1
ATOM 626 N N . LEU A 1 85 ? -3.029 3.037 -3.178 1.00 92.00 85 LEU A N 1
ATOM 627 C CA . LEU A 1 85 ? -1.789 3.127 -3.931 1.00 92.00 85 L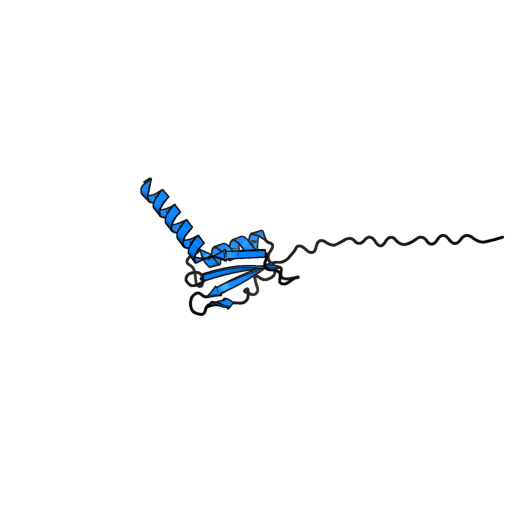EU A CA 1
ATOM 628 C C . LEU A 1 85 ? -1.814 2.050 -5.014 1.00 92.00 85 LEU A C 1
ATOM 630 O O . LEU A 1 85 ? -1.952 0.862 -4.708 1.00 92.00 85 LEU A O 1
ATOM 634 N N . ASP A 1 86 ? -1.654 2.469 -6.265 1.00 91.56 86 ASP A N 1
ATOM 635 C CA . ASP A 1 86 ? -1.441 1.572 -7.397 1.00 91.56 86 ASP A CA 1
ATOM 636 C C . ASP A 1 86 ? 0.044 1.198 -7.460 1.00 91.56 86 ASP A C 1
ATOM 638 O O . ASP A 1 86 ? 0.917 2.038 -7.707 1.00 91.56 86 ASP A O 1
ATOM 642 N N . CYS A 1 87 ? 0.345 -0.072 -7.189 1.00 89.06 87 CYS A N 1
ATOM 643 C CA . CYS A 1 87 ? 1.727 -0.517 -7.118 1.00 89.06 87 CYS A CA 1
ATOM 644 C C . CYS A 1 87 ? 2.379 -0.608 -8.502 1.00 89.06 87 CYS A C 1
ATOM 646 O O . CYS A 1 87 ? 3.599 -0.477 -8.594 1.00 89.06 87 CYS A O 1
ATOM 648 N N . GLU A 1 88 ? 1.604 -0.841 -9.563 1.00 86.50 88 GLU A N 1
ATOM 649 C CA . GLU A 1 88 ? 2.122 -0.916 -10.930 1.00 86.50 88 GLU A CA 1
ATOM 650 C C . GLU A 1 88 ? 2.514 0.476 -11.421 1.00 86.50 88 GLU A C 1
ATOM 652 O O . GLU A 1 88 ? 3.64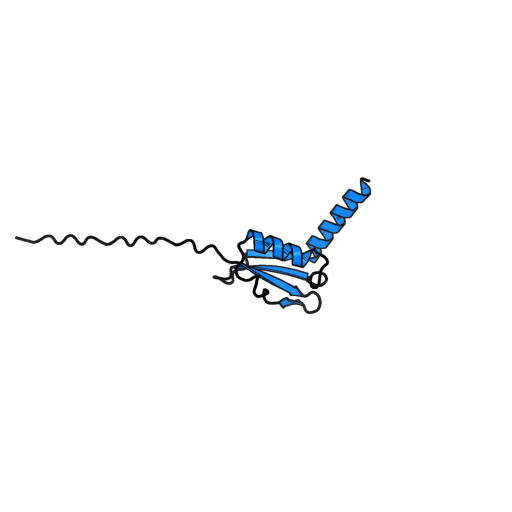6 0.664 -11.875 1.00 86.50 88 GLU A O 1
ATOM 657 N N . ALA A 1 89 ? 1.638 1.465 -11.219 1.00 88.88 89 ALA A N 1
ATOM 658 C CA . ALA A 1 89 ? 1.923 2.861 -11.544 1.00 88.88 89 ALA A CA 1
ATOM 659 C C . ALA A 1 89 ? 3.152 3.377 -10.779 1.00 88.88 89 ALA A C 1
ATOM 661 O O . ALA A 1 89 ? 4.087 3.905 -11.378 1.00 88.88 89 ALA A O 1
ATOM 662 N N . MET A 1 90 ? 3.225 3.130 -9.468 1.00 88.56 90 MET A N 1
ATOM 663 C CA . MET A 1 90 ? 4.359 3.575 -8.652 1.00 88.56 90 MET A CA 1
ATOM 664 C C . MET A 1 90 ? 5.689 2.919 -9.041 1.00 88.56 90 MET A C 1
ATOM 666 O O . MET A 1 90 ? 6.749 3.551 -8.983 1.00 88.56 90 MET A O 1
ATOM 670 N N . ARG A 1 91 ? 5.666 1.637 -9.426 1.00 85.25 91 ARG A N 1
ATOM 671 C CA . ARG A 1 91 ? 6.859 0.950 -9.938 1.00 85.25 91 ARG A CA 1
ATOM 672 C C . ARG A 1 91 ? 7.282 1.518 -11.293 1.00 85.25 91 ARG A C 1
ATOM 674 O O . ARG A 1 91 ? 8.481 1.709 -11.505 1.00 85.25 91 ARG A O 1
ATOM 681 N N . ALA A 1 92 ? 6.329 1.822 -12.173 1.00 86.81 92 ALA A N 1
ATOM 682 C CA . ALA A 1 92 ? 6.596 2.448 -13.465 1.00 86.81 92 ALA A CA 1
ATOM 683 C C . ALA A 1 92 ? 7.211 3.848 -13.308 1.00 86.81 92 ALA A C 1
ATOM 685 O O . ALA A 1 92 ? 8.228 4.134 -13.938 1.00 86.81 92 ALA A O 1
ATOM 686 N N . GLU A 1 93 ? 6.670 4.681 -12.415 1.00 88.25 93 GLU A N 1
ATOM 687 C CA . GLU A 1 93 ? 7.213 6.010 -12.106 1.00 88.25 93 GLU A CA 1
ATOM 688 C C . GLU A 1 93 ? 8.646 5.934 -11.575 1.00 88.25 93 GLU A C 1
ATOM 690 O O . GLU A 1 93 ? 9.525 6.650 -12.056 1.00 88.25 93 GLU A O 1
ATOM 695 N N . ARG A 1 94 ? 8.924 5.019 -10.634 1.00 85.56 94 ARG A N 1
ATOM 696 C CA . ARG A 1 94 ? 10.289 4.834 -10.120 1.00 85.56 94 ARG A CA 1
ATOM 697 C C . ARG A 1 94 ? 11.251 4.394 -11.221 1.00 85.56 94 ARG A C 1
ATOM 699 O O . ARG A 1 94 ? 12.381 4.874 -11.259 1.00 85.56 94 ARG A O 1
ATOM 706 N N . LYS A 1 95 ? 10.829 3.473 -12.092 1.00 86.88 95 LYS A N 1
ATOM 707 C CA . LYS A 1 95 ? 11.656 3.025 -13.216 1.00 86.88 95 LYS A CA 1
ATOM 708 C C . LYS A 1 95 ? 11.954 4.188 -14.163 1.00 86.88 95 LYS A C 1
ATOM 710 O O . LYS A 1 95 ? 13.113 4.403 -14.491 1.00 86.88 95 LYS A O 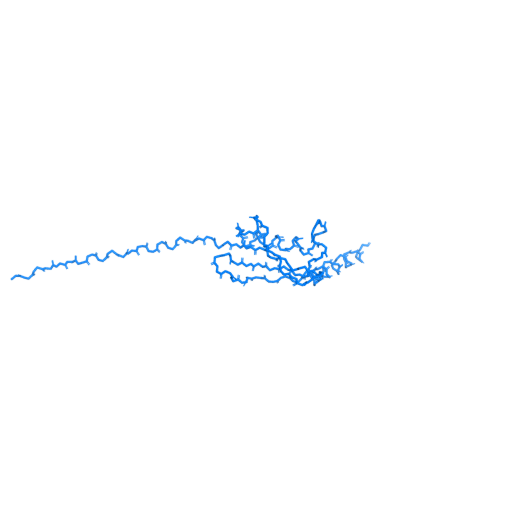1
ATOM 715 N N . ALA A 1 96 ? 10.939 4.970 -14.525 1.00 89.12 96 ALA A N 1
ATOM 716 C CA . ALA A 1 96 ? 11.103 6.138 -15.383 1.00 89.12 96 ALA A CA 1
ATOM 717 C C . ALA A 1 96 ? 12.061 7.176 -14.775 1.00 89.12 96 ALA A C 1
ATOM 719 O O . ALA A 1 96 ? 12.895 7.737 -15.485 1.00 89.12 96 ALA A O 1
ATOM 720 N N . GLU A 1 97 ? 11.984 7.409 -13.463 1.00 89.50 97 GLU A N 1
ATOM 721 C CA . GLU A 1 97 ? 12.908 8.312 -12.773 1.00 89.50 97 GLU A CA 1
ATOM 722 C C . GLU A 1 97 ? 14.338 7.759 -12.744 1.00 89.50 97 GLU A C 1
ATOM 724 O O . GLU A 1 97 ? 15.295 8.484 -13.016 1.00 89.50 97 GLU A O 1
ATOM 729 N N . GLN A 1 98 ? 14.501 6.459 -12.494 1.00 87.44 98 GLN A N 1
ATOM 730 C CA . GLN A 1 98 ? 15.809 5.811 -12.546 1.00 87.44 98 GLN A CA 1
ATOM 731 C C . GLN A 1 98 ? 16.430 5.896 -13.949 1.00 87.44 98 GLN A C 1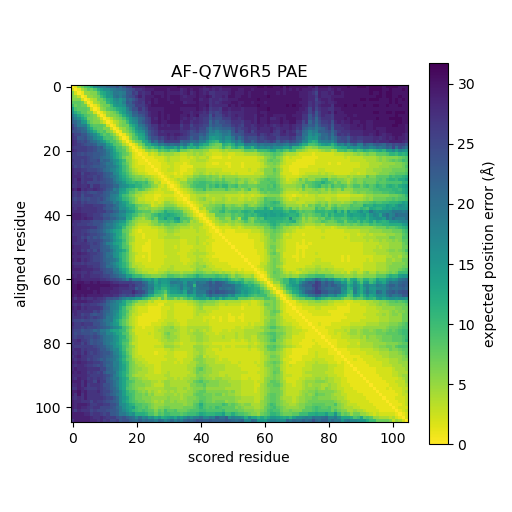
ATOM 733 O O . GLN A 1 98 ? 17.613 6.214 -14.073 1.00 87.44 98 GLN A O 1
ATOM 738 N N . ASP A 1 99 ? 15.640 5.663 -14.998 1.00 91.81 99 ASP A N 1
ATOM 739 C CA . ASP A 1 99 ? 16.078 5.764 -16.393 1.00 91.81 99 ASP A CA 1
ATOM 740 C C . ASP A 1 99 ? 16.487 7.206 -16.739 1.00 91.81 99 ASP A C 1
ATOM 742 O O . ASP A 1 99 ? 17.525 7.429 -17.363 1.00 91.81 99 ASP A O 1
ATOM 746 N N . ARG A 1 100 ? 15.737 8.206 -16.252 1.00 92.38 100 ARG A N 1
ATOM 747 C CA . ARG A 1 100 ? 16.087 9.630 -16.385 1.00 92.38 100 ARG A CA 1
ATOM 748 C C . ARG A 1 100 ? 17.400 9.991 -15.699 1.00 92.38 100 ARG A C 1
ATOM 750 O O . ARG A 1 100 ? 18.173 10.766 -16.257 1.00 92.38 100 ARG A O 1
ATOM 757 N N . LEU A 1 101 ? 17.647 9.476 -14.498 1.00 92.25 101 LEU A N 1
ATOM 758 C CA . LEU A 1 101 ? 18.898 9.712 -13.773 1.00 92.25 101 LEU A CA 1
ATOM 759 C C . LEU A 1 101 ? 20.084 9.028 -14.461 1.00 92.25 101 LEU A C 1
ATOM 761 O O . LEU A 1 101 ? 21.163 9.609 -14.534 1.00 92.25 101 LEU A O 1
ATOM 765 N N . ASN A 1 102 ? 19.875 7.829 -15.005 1.00 89.31 102 ASN A N 1
ATOM 766 C CA . ASN A 1 102 ? 20.901 7.091 -15.736 1.00 89.31 102 ASN A CA 1
ATOM 767 C C . ASN A 1 102 ? 21.254 7.756 -17.072 1.00 89.31 102 ASN A C 1
ATOM 769 O O . ASN A 1 102 ? 22.421 7.776 -17.434 1.00 89.31 102 ASN A O 1
ATOM 773 N N . ALA A 1 103 ? 20.283 8.345 -17.774 1.00 86.69 103 ALA A N 1
ATOM 774 C CA . ALA A 1 103 ? 20.521 9.080 -19.019 1.00 86.69 103 ALA A CA 1
ATOM 775 C C . ALA A 1 103 ? 21.268 10.417 -18.823 1.00 86.69 103 ALA A C 1
ATOM 777 O O . ALA A 1 103 ? 21.710 11.021 -19.796 1.00 86.69 103 ALA A O 1
ATOM 778 N N . LYS A 1 104 ? 21.376 10.902 -17.578 1.00 80.50 104 LYS A N 1
ATOM 779 C CA . LYS A 1 104 ? 22.141 12.106 -17.207 1.00 80.50 104 LYS A CA 1
ATOM 780 C C . LYS A 1 104 ? 23.576 11.800 -16.753 1.00 80.50 104 LYS A C 1
ATOM 782 O O . LYS A 1 104 ? 24.303 12.743 -16.444 1.00 80.50 104 LYS A O 1
ATOM 787 N N . LYS A 1 105 ? 23.946 10.522 -16.645 1.00 63.97 105 LYS A N 1
ATOM 788 C CA . LYS A 1 105 ? 25.304 10.055 -16.337 1.00 63.97 105 LYS A CA 1
ATOM 789 C C . LYS A 1 105 ? 26.082 9.801 -17.618 1.00 63.97 105 LYS A C 1
ATOM 791 O O . LYS A 1 105 ? 27.304 10.051 -17.574 1.00 63.97 105 LYS A O 1
#